Protein AF-A0A4R5G3V1-F1 (afdb_monomer_lite)

Radius of gyration: 14.34 Å; chains: 1; bounding box: 26×21×41 Å

InterPro domains:
  IPR000425 Major intrinsic protein [PF00230] (2-60)
  IPR000425 Major intrinsic protein [PR00783] (5-27)
  IPR000425 Major intrinsic protein [PR00783] (44-64)
  IPR023271 Aquaporin-like [G3DSA:1.20.1080.10] (1-69)
  IPR023271 Aquaporin-like [SSF81338] (2-66)
  IPR034294 Aquaporin transporter [PTHR19139] (2-67)

Secondary structure (DSSP, 8-state):
-HHHHHHHHHHHHHHHHHHS----HHHHHHHHHHH-HHHHHHTTHHHHHHHHHHHHHHHHHHHTS-TT-

Organism: NCBI:txid2740579

Structure (mmCIF, N/CA/C/O backbone):
data_AF-A0A4R5G3V1-F1
#
_entry.id   AF-A0A4R5G3V1-F1
#
loop_
_atom_site.group_PDB
_atom_site.id
_atom_site.type_symbol
_atom_site.label_atom_id
_atom_site.label_alt_id
_atom_site.label_comp_id
_atom_site.label_asym_id
_atom_site.label_entity_id
_atom_site.label_seq_id
_atom_site.pdbx_PDB_ins_code
_atom_site.Cartn_x
_atom_site.Cartn_y
_atom_site.Cartn_z
_atom_site.occupancy
_atom_site.B_iso_or_equiv
_atom_site.auth_seq_id
_atom_site.auth_comp_id
_atom_site.auth_asym_id
_atom_site.auth_atom_id
_atom_site.pdbx_PDB_model_num
ATOM 1 N N . GLY A 1 1 ? 3.660 11.317 12.550 1.00 80.69 1 GLY A N 1
ATOM 2 C CA . GLY A 1 1 ? 4.825 10.992 11.702 1.00 80.69 1 GLY A CA 1
ATOM 3 C C . GLY A 1 1 ? 5.309 9.574 11.929 1.00 80.69 1 GLY A C 1
ATOM 4 O O . GLY A 1 1 ? 5.118 8.741 11.058 1.00 80.69 1 GLY A O 1
ATOM 5 N N . LEU A 1 2 ? 5.879 9.295 13.107 1.00 95.62 2 LEU A N 1
ATOM 6 C CA . LEU A 1 2 ? 6.498 8.002 13.430 1.00 95.62 2 LEU A CA 1
ATOM 7 C C . LEU A 1 2 ? 5.563 6.796 13.246 1.00 95.62 2 LEU A C 1
ATOM 9 O O . LEU A 1 2 ? 5.934 5.862 12.550 1.00 95.62 2 LEU A O 1
ATOM 13 N N . VAL A 1 3 ? 4.349 6.841 13.807 1.00 96.50 3 VAL A N 1
ATOM 14 C CA . VAL A 1 3 ? 3.383 5.729 13.704 1.00 96.50 3 VAL A CA 1
ATOM 15 C C . VAL A 1 3 ? 3.051 5.424 12.243 1.00 96.50 3 VAL A C 1
ATOM 17 O O . VAL A 1 3 ? 3.255 4.306 11.798 1.00 96.50 3 VAL A O 1
ATOM 20 N N . ILE A 1 4 ? 2.652 6.439 11.470 1.00 94.62 4 ILE A N 1
ATOM 21 C CA . ILE A 1 4 ? 2.335 6.296 10.038 1.00 94.62 4 ILE A CA 1
ATOM 22 C C . ILE A 1 4 ? 3.530 5.725 9.258 1.00 94.62 4 ILE A C 1
ATOM 24 O O . ILE A 1 4 ? 3.363 4.814 8.450 1.00 94.62 4 ILE A O 1
ATOM 28 N N . GLY A 1 5 ? 4.740 6.232 9.514 1.00 96.06 5 GLY A N 1
ATOM 29 C CA . GLY A 1 5 ? 5.958 5.758 8.858 1.00 96.06 5 GLY A CA 1
ATOM 30 C C . GLY A 1 5 ? 6.280 4.299 9.186 1.00 96.06 5 GLY A C 1
ATOM 31 O O . GLY A 1 5 ? 6.565 3.521 8.282 1.00 96.06 5 GLY A O 1
ATOM 32 N N . LEU A 1 6 ? 6.179 3.900 10.456 1.00 97.50 6 LEU A N 1
ATOM 33 C CA . LEU A 1 6 ? 6.411 2.515 10.875 1.00 97.50 6 LEU A CA 1
ATOM 34 C C . LEU A 1 6 ? 5.327 1.564 10.358 1.00 97.50 6 LEU A C 1
ATOM 36 O O . LEU A 1 6 ? 5.658 0.457 9.940 1.00 97.50 6 LEU A O 1
ATOM 40 N N . THR A 1 7 ? 4.062 1.993 10.312 1.00 95.75 7 THR A N 1
ATOM 41 C CA . THR A 1 7 ? 2.988 1.228 9.666 1.00 95.75 7 THR A CA 1
ATOM 42 C C . THR A 1 7 ? 3.300 1.008 8.189 1.00 95.75 7 THR A C 1
ATOM 44 O O . THR A 1 7 ? 3.182 -0.117 7.708 1.00 95.75 7 THR A O 1
ATOM 47 N N . LEU A 1 8 ? 3.765 2.044 7.480 1.00 94.94 8 LEU A N 1
ATOM 48 C CA . LEU A 1 8 ? 4.173 1.923 6.082 1.00 94.94 8 LEU A CA 1
ATOM 49 C C . LEU A 1 8 ? 5.350 0.947 5.925 1.00 94.94 8 LEU A C 1
ATOM 51 O O . LEU A 1 8 ? 5.305 0.082 5.055 1.00 94.94 8 LEU A O 1
ATOM 55 N N . THR A 1 9 ? 6.372 1.024 6.778 1.00 96.12 9 THR A N 1
ATOM 56 C CA . THR A 1 9 ? 7.493 0.067 6.777 1.00 96.12 9 THR A CA 1
ATOM 57 C C . THR A 1 9 ? 7.016 -1.368 7.001 1.00 96.12 9 THR A C 1
ATOM 59 O O . THR A 1 9 ? 7.423 -2.276 6.277 1.00 96.12 9 THR A O 1
ATOM 62 N N . LEU A 1 10 ? 6.115 -1.583 7.962 1.00 96.12 10 LEU A N 1
ATOM 63 C CA . LEU A 1 10 ? 5.592 -2.909 8.278 1.00 96.12 10 LEU A CA 1
ATOM 64 C C . LEU A 1 10 ? 4.855 -3.526 7.084 1.00 96.12 10 LEU A C 1
ATOM 66 O O . LEU A 1 10 ? 5.125 -4.672 6.722 1.00 96.12 10 LEU A O 1
ATOM 70 N N . ILE A 1 11 ? 3.967 -2.769 6.431 1.00 95.12 11 ILE A N 1
ATOM 71 C CA . ILE A 1 11 ? 3.233 -3.289 5.270 1.00 95.12 11 ILE A CA 1
ATOM 72 C C . ILE A 1 11 ? 4.159 -3.557 4.075 1.00 95.12 11 ILE A C 1
ATOM 74 O O . ILE A 1 11 ? 3.860 -4.445 3.284 1.00 95.12 11 ILE A O 1
ATOM 78 N N . HIS A 1 12 ? 5.312 -2.883 3.966 1.00 95.50 12 HIS A N 1
ATOM 79 C CA . HIS A 1 12 ? 6.317 -3.202 2.945 1.00 95.50 12 HIS A CA 1
ATOM 80 C C . HIS A 1 12 ? 6.968 -4.570 3.164 1.00 95.50 12 HIS A C 1
ATOM 82 O O . HIS A 1 12 ? 7.136 -5.305 2.190 1.00 95.50 12 HIS A O 1
ATOM 88 N N . PHE A 1 13 ? 7.284 -4.953 4.406 1.00 96.25 13 PHE A N 1
ATOM 89 C CA . PHE A 1 13 ? 7.860 -6.277 4.679 1.00 96.25 13 PHE A CA 1
ATOM 90 C C . PHE A 1 13 ? 6.954 -7.422 4.219 1.00 96.25 13 PHE A C 1
ATOM 92 O O . PHE A 1 13 ? 7.448 -8.454 3.775 1.00 96.25 13 PHE A O 1
ATOM 99 N N . VAL A 1 14 ? 5.637 -7.221 4.275 1.00 94.69 14 VAL A N 1
ATOM 100 C CA . VAL A 1 14 ? 4.652 -8.219 3.841 1.00 94.69 14 VAL A CA 1
ATOM 101 C C . VAL A 1 14 ? 4.297 -8.068 2.356 1.00 94.69 14 VAL A C 1
ATOM 103 O O . VAL A 1 14 ? 4.164 -9.060 1.646 1.00 94.69 14 VAL A O 1
ATOM 106 N N . GLY A 1 15 ? 4.131 -6.838 1.867 1.00 92.88 15 GLY A N 1
ATOM 107 C CA . GLY A 1 15 ? 3.563 -6.552 0.546 1.00 92.88 15 GLY A CA 1
ATOM 108 C C . GLY A 1 15 ? 4.564 -6.519 -0.611 1.00 92.88 15 GLY A C 1
ATOM 109 O O . GLY A 1 15 ? 4.150 -6.649 -1.767 1.00 92.88 15 GLY A O 1
ATOM 110 N N . ILE A 1 16 ? 5.869 -6.358 -0.348 1.00 95.94 16 ILE A N 1
ATOM 111 C CA . ILE A 1 16 ? 6.893 -6.351 -1.410 1.00 95.94 16 ILE A CA 1
ATOM 112 C C . ILE A 1 16 ? 6.928 -7.689 -2.170 1.00 95.94 16 ILE A C 1
ATOM 114 O O . ILE A 1 16 ? 6.839 -7.640 -3.396 1.00 95.94 16 ILE A O 1
ATOM 118 N N . PRO A 1 17 ? 6.989 -8.868 -1.515 1.00 95.69 17 PRO A N 1
ATOM 119 C CA . PRO A 1 17 ? 7.035 -10.150 -2.226 1.00 95.69 17 PRO A CA 1
ATOM 120 C C . PRO A 1 17 ? 5.776 -10.463 -3.042 1.00 95.69 17 PRO A C 1
ATOM 122 O O . PRO A 1 17 ? 5.842 -11.252 -3.977 1.00 95.69 17 PRO A O 1
ATOM 125 N N . VAL A 1 18 ? 4.632 -9.867 -2.685 1.00 93.94 18 VAL A N 1
ATOM 126 C CA . VAL A 1 18 ? 3.342 -10.155 -3.326 1.00 93.94 18 VAL A CA 1
ATOM 127 C C . VAL A 1 18 ? 3.105 -9.251 -4.535 1.00 93.94 18 VAL A C 1
ATOM 129 O O . VAL A 1 18 ? 2.768 -9.740 -5.607 1.00 93.94 18 VAL A O 1
ATOM 132 N N . THR A 1 19 ? 3.273 -7.930 -4.384 1.00 92.81 19 THR A N 1
ATOM 133 C CA . THR A 1 19 ? 2.943 -6.962 -5.451 1.00 92.81 19 THR A CA 1
ATOM 134 C C . THR A 1 19 ? 3.985 -5.853 -5.639 1.00 92.81 19 THR A C 1
ATOM 136 O O . THR A 1 19 ? 3.676 -4.819 -6.234 1.00 92.81 19 THR A O 1
ATOM 139 N N . GLY A 1 20 ? 5.172 -5.958 -5.033 1.00 89.88 20 GLY A N 1
ATOM 140 C CA . GLY A 1 20 ? 6.129 -4.844 -4.968 1.00 89.88 20 GLY A CA 1
ATOM 141 C C . GLY A 1 20 ? 5.644 -3.659 -4.116 1.00 89.88 20 GLY A C 1
ATOM 142 O O . GLY A 1 20 ? 6.164 -2.549 -4.260 1.00 89.88 20 GLY A O 1
ATOM 143 N N . MET A 1 21 ? 4.638 -3.905 -3.261 1.00 92.25 21 MET A N 1
ATOM 144 C CA . MET A 1 21 ? 3.987 -2.983 -2.324 1.00 92.25 21 MET A CA 1
ATOM 145 C C . MET A 1 21 ? 3.510 -1.646 -2.923 1.00 92.25 21 MET A C 1
ATOM 147 O O . MET A 1 21 ? 4.285 -0.704 -3.037 1.00 92.25 21 MET A O 1
ATOM 151 N N . SER A 1 22 ? 2.216 -1.518 -3.242 1.00 87.12 22 SER A N 1
ATOM 152 C CA . SER A 1 22 ? 1.624 -0.251 -3.713 1.00 87.12 22 SER A CA 1
ATOM 153 C C . SER A 1 22 ? 1.065 0.612 -2.574 1.00 87.12 22 SER A C 1
ATOM 155 O O . SER A 1 22 ? 1.679 1.613 -2.216 1.00 87.12 22 SER A O 1
ATOM 157 N N . ALA A 1 23 ? -0.121 0.242 -2.058 1.00 90.62 23 ALA A N 1
ATOM 158 C CA . ALA A 1 23 ? -0.987 0.990 -1.127 1.00 90.62 23 ALA A CA 1
ATOM 159 C C . ALA A 1 23 ? -1.164 2.499 -1.399 1.00 90.62 23 ALA A C 1
ATOM 161 O O . ALA A 1 23 ? -1.673 3.224 -0.548 1.00 90.62 23 ALA A O 1
ATOM 162 N N . ASN A 1 24 ? -0.763 2.988 -2.571 1.00 95.44 24 ASN A N 1
ATOM 163 C CA . ASN A 1 24 ? -0.806 4.396 -2.924 1.00 95.44 24 ASN A CA 1
ATOM 164 C C . ASN A 1 24 ? -0.948 4.521 -4.453 1.00 95.44 24 ASN A C 1
ATOM 166 O O . ASN A 1 24 ? 0.012 4.241 -5.181 1.00 95.44 24 ASN A O 1
ATOM 170 N N . PRO A 1 25 ? -2.116 4.980 -4.942 1.00 95.69 25 PRO A N 1
ATOM 171 C CA . PRO A 1 25 ? -2.382 5.136 -6.369 1.00 95.69 25 PRO A CA 1
ATOM 172 C C . PRO A 1 25 ? -1.333 5.983 -7.102 1.00 95.69 25 PRO A C 1
ATOM 174 O O . PRO A 1 25 ? -0.861 5.595 -8.168 1.00 95.69 25 PRO A O 1
ATOM 177 N N . ALA A 1 26 ? -0.899 7.103 -6.512 1.00 95.81 26 ALA A N 1
ATOM 178 C CA . ALA A 1 26 ? 0.101 7.983 -7.117 1.00 95.81 26 ALA A CA 1
ATOM 179 C C . ALA A 1 26 ? 1.482 7.312 -7.201 1.00 95.81 26 ALA A C 1
ATOM 181 O O . ALA A 1 26 ? 2.165 7.424 -8.220 1.00 95.81 26 ALA A O 1
ATOM 182 N N . ARG A 1 27 ? 1.865 6.552 -6.163 1.00 95.81 27 ARG A N 1
ATOM 183 C CA . ARG A 1 27 ? 3.121 5.780 -6.141 1.00 95.81 27 ARG A CA 1
ATOM 184 C C . ARG A 1 27 ? 3.152 4.711 -7.228 1.00 95.81 27 ARG A C 1
ATOM 186 O O . ARG A 1 27 ? 4.222 4.437 -7.759 1.00 95.81 27 ARG A O 1
ATOM 193 N N . SER A 1 28 ? 2.012 4.104 -7.549 1.00 96.19 28 SER A N 1
ATOM 194 C CA . SER A 1 28 ? 1.917 3.095 -8.611 1.00 96.19 28 SER A CA 1
ATOM 195 C C . SER A 1 28 ? 1.796 3.691 -10.011 1.00 96.19 28 SER A C 1
ATOM 197 O O . SER A 1 28 ? 2.340 3.121 -10.953 1.00 96.19 28 SER A O 1
ATOM 199 N N . LEU A 1 29 ? 1.130 4.836 -10.161 1.00 96.56 29 LEU A N 1
ATOM 200 C CA . LEU A 1 29 ? 0.908 5.454 -11.466 1.00 96.56 29 LEU A CA 1
ATOM 201 C C . LEU A 1 29 ? 2.191 6.017 -12.083 1.00 96.56 29 LEU A C 1
ATOM 203 O O . LEU A 1 29 ? 2.446 5.792 -13.263 1.00 96.56 29 LEU A O 1
ATOM 207 N N . ALA A 1 30 ? 3.014 6.710 -11.293 1.00 96.00 30 ALA A N 1
ATOM 208 C CA . ALA A 1 30 ? 4.245 7.326 -11.787 1.00 96.00 30 ALA A CA 1
ATOM 209 C C . ALA A 1 30 ? 5.193 6.334 -12.505 1.00 96.00 30 ALA A C 1
ATOM 211 O O . ALA A 1 30 ? 5.527 6.581 -13.663 1.00 96.00 30 ALA A O 1
ATOM 212 N N . PRO A 1 31 ? 5.598 5.194 -11.907 1.00 95.44 31 PRO A N 1
ATOM 213 C CA . PRO A 1 31 ? 6.438 4.219 -12.599 1.00 95.44 31 PRO A CA 1
ATOM 214 C C . PRO A 1 31 ? 5.699 3.507 -13.738 1.00 95.44 31 PRO A C 1
ATOM 216 O O . PRO A 1 31 ? 6.321 3.217 -14.754 1.00 95.44 31 PRO A O 1
ATOM 219 N N . ALA A 1 32 ? 4.389 3.262 -13.622 1.00 96.50 32 ALA A N 1
ATOM 220 C CA . ALA A 1 32 ? 3.616 2.609 -14.681 1.00 96.50 32 ALA A CA 1
ATOM 221 C C . ALA A 1 32 ? 3.580 3.435 -15.978 1.00 96.50 32 ALA A C 1
ATOM 223 O O . ALA A 1 32 ? 3.670 2.867 -17.064 1.00 96.50 32 ALA A O 1
ATOM 224 N N . LEU A 1 33 ? 3.507 4.767 -15.873 1.00 97.62 33 LEU A N 1
ATOM 225 C CA . LEU A 1 33 ? 3.575 5.670 -17.027 1.00 97.62 33 LEU A CA 1
ATOM 226 C C . LEU A 1 33 ? 4.955 5.675 -17.696 1.00 97.62 33 LEU A C 1
ATOM 228 O O . LEU A 1 33 ? 5.036 5.823 -18.912 1.00 97.62 33 LEU A O 1
ATOM 232 N N . LEU A 1 34 ? 6.028 5.517 -16.915 1.00 97.12 34 LEU A N 1
ATOM 233 C CA . LEU A 1 34 ? 7.402 5.514 -17.427 1.00 97.12 34 LEU A CA 1
ATOM 234 C C . LEU A 1 34 ? 7.806 4.157 -18.019 1.00 97.12 34 LEU A C 1
ATOM 236 O O . LEU A 1 34 ? 8.503 4.114 -19.028 1.00 97.12 34 LEU A O 1
ATOM 240 N N . VAL A 1 35 ? 7.379 3.056 -17.396 1.00 96.75 35 VAL A N 1
ATOM 241 C CA . VAL A 1 35 ? 7.673 1.685 -17.846 1.00 96.75 35 VAL A CA 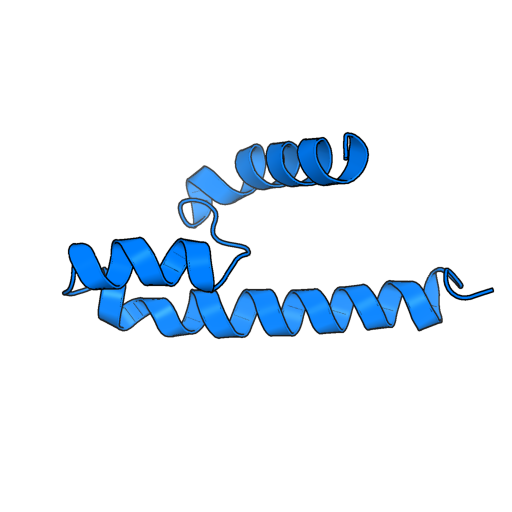1
ATOM 242 C C . VAL A 1 35 ? 6.762 1.273 -19.006 1.00 96.75 35 VAL A C 1
ATOM 244 O O . VAL A 1 35 ? 7.208 0.592 -19.927 1.00 96.75 35 VAL A O 1
ATOM 247 N N . GLY A 1 36 ? 5.494 1.691 -18.987 1.00 95.56 36 GLY A N 1
ATOM 248 C CA . GLY A 1 36 ? 4.503 1.314 -19.991 1.00 95.56 36 GLY A CA 1
ATOM 249 C C . GLY A 1 36 ? 4.137 -0.175 -19.960 1.00 95.56 36 GLY A C 1
ATOM 250 O O . GLY A 1 36 ? 4.302 -0.864 -18.951 1.00 95.56 36 GLY A O 1
ATOM 251 N N . GLY A 1 37 ? 3.595 -0.666 -21.079 1.00 96.62 37 GLY A N 1
ATOM 252 C CA . GLY A 1 37 ? 3.302 -2.085 -21.299 1.00 96.62 37 GLY A CA 1
ATOM 253 C C . GLY A 1 37 ? 2.417 -2.709 -20.217 1.00 96.62 37 GLY A C 1
ATOM 254 O O . GLY A 1 37 ? 1.350 -2.188 -19.881 1.00 96.62 37 GLY A O 1
ATOM 255 N N . GLU A 1 38 ? 2.873 -3.835 -19.669 1.00 95.19 38 GLU A N 1
ATOM 256 C CA . GLU A 1 38 ? 2.139 -4.597 -18.657 1.00 95.19 38 GLU A CA 1
ATOM 257 C C . GLU A 1 38 ? 1.873 -3.775 -17.386 1.00 95.19 38 GLU A C 1
ATOM 259 O O . GLU A 1 38 ? 0.753 -3.790 -16.872 1.00 95.19 38 GLU A O 1
ATOM 264 N N . ALA A 1 39 ? 2.844 -2.970 -16.937 1.00 95.00 39 ALA A N 1
ATOM 265 C CA . ALA A 1 39 ? 2.697 -2.138 -15.743 1.00 95.00 39 AL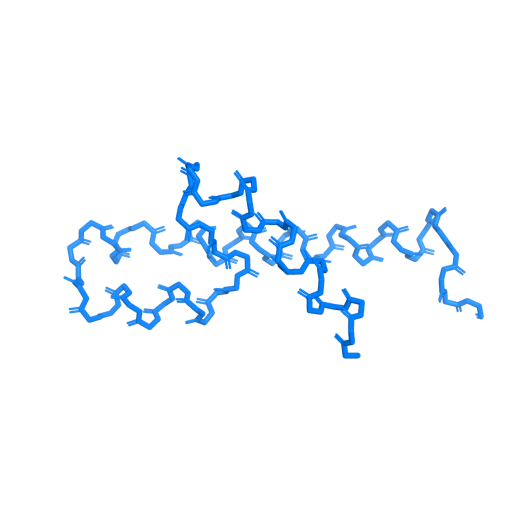A A CA 1
ATOM 266 C C . ALA A 1 39 ? 1.540 -1.136 -15.882 1.00 95.00 39 ALA A C 1
ATOM 268 O O . ALA A 1 39 ? 0.747 -0.961 -14.954 1.00 95.00 39 ALA A O 1
ATOM 269 N N . LEU A 1 40 ? 1.399 -0.519 -17.060 1.00 97.19 40 LEU A N 1
ATOM 270 C CA . LEU A 1 40 ? 0.294 0.396 -17.340 1.00 97.19 40 LEU A CA 1
ATOM 271 C C . LEU A 1 40 ? -1.044 -0.346 -17.470 1.00 97.19 40 LEU A C 1
ATOM 273 O O . LEU A 1 40 ? -2.065 0.157 -17.008 1.00 97.19 40 LEU A O 1
ATOM 277 N N . SER A 1 41 ? -1.043 -1.563 -18.024 1.00 97.38 41 SER A N 1
ATOM 278 C CA . SER A 1 41 ? -2.254 -2.391 -18.125 1.00 97.38 41 SER A CA 1
ATOM 279 C C . SER A 1 41 ? -2.786 -2.862 -16.765 1.00 97.38 41 SER A C 1
ATOM 281 O O . SER A 1 41 ? -3.987 -3.071 -16.613 1.00 97.38 41 SER A O 1
ATOM 283 N N . GLN A 1 42 ? -1.912 -2.992 -15.763 1.00 96.62 42 GLN A N 1
ATOM 284 C CA . GLN A 1 42 ? -2.259 -3.469 -14.424 1.00 96.62 42 GLN A CA 1
ATOM 285 C C . GLN A 1 42 ? -2.475 -2.334 -13.414 1.00 96.62 42 GLN A C 1
ATOM 287 O O . GLN A 1 42 ? -3.009 -2.576 -12.338 1.00 96.62 42 GLN A O 1
ATOM 292 N N . VAL A 1 43 ? -2.121 -1.082 -13.726 1.00 96.88 43 VAL A N 1
ATOM 293 C CA . VAL A 1 43 ? -2.151 0.027 -12.750 1.00 96.88 43 VAL A CA 1
ATOM 294 C C . VAL A 1 43 ? -3.526 0.256 -12.103 1.00 96.88 43 VAL A C 1
ATOM 296 O O . VAL A 1 43 ? -3.608 0.724 -10.969 1.00 96.88 43 VAL A O 1
ATOM 299 N N . TRP A 1 44 ? -4.612 -0.118 -12.784 1.00 96.25 44 TRP A N 1
ATOM 300 C CA . TRP A 1 44 ? -5.980 0.060 -12.298 1.00 96.25 44 TRP A CA 1
ATOM 301 C C . TRP A 1 44 ? -6.245 -0.650 -10.959 1.00 96.25 44 TRP A C 1
ATOM 303 O O . TRP A 1 44 ? -6.915 -0.075 -10.097 1.00 96.25 44 TRP A O 1
ATOM 3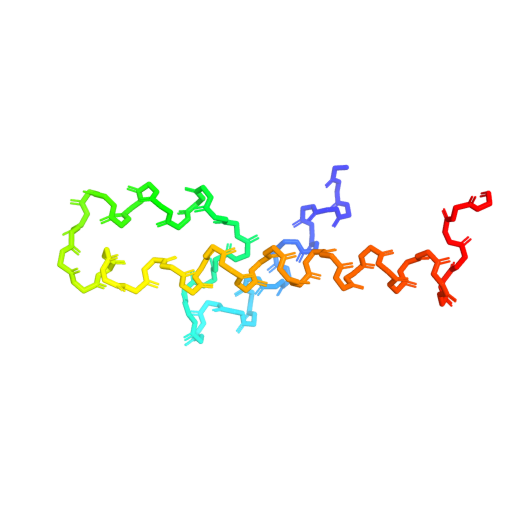13 N N . ILE A 1 45 ? -5.684 -1.850 -10.730 1.00 96.38 45 ILE A N 1
ATOM 314 C CA . ILE A 1 45 ? -5.896 -2.568 -9.461 1.00 96.38 45 ILE A CA 1
ATOM 315 C C . ILE A 1 45 ? -5.190 -1.854 -8.307 1.00 96.38 45 ILE A C 1
ATOM 317 O O . ILE A 1 45 ? -5.713 -1.788 -7.196 1.00 96.38 45 ILE A O 1
ATOM 321 N N . PHE A 1 46 ? -4.050 -1.223 -8.591 1.00 96.69 46 PHE A N 1
ATOM 322 C CA . PHE A 1 46 ? -3.302 -0.404 -7.640 1.00 96.69 46 PHE A CA 1
ATOM 323 C C . PHE A 1 46 ? -3.927 0.973 -7.385 1.00 96.69 46 PHE A C 1
ATOM 325 O O . PHE A 1 46 ? -3.457 1.704 -6.518 1.00 96.69 46 PHE A O 1
ATOM 332 N N . ILE A 1 47 ? -4.995 1.324 -8.103 1.00 96.56 47 ILE A N 1
ATOM 333 C CA . ILE A 1 47 ? -5.827 2.494 -7.815 1.00 96.56 47 ILE A CA 1
ATOM 334 C C . ILE A 1 47 ? -7.045 2.064 -6.995 1.00 96.56 47 ILE A C 1
ATOM 336 O O . ILE A 1 47 ? -7.274 2.593 -5.908 1.00 96.56 47 ILE A O 1
ATOM 340 N N . LEU A 1 48 ? -7.801 1.075 -7.481 1.00 97.81 48 LEU A N 1
ATOM 341 C CA . LEU A 1 48 ? -9.044 0.657 -6.833 1.00 97.81 48 LEU A CA 1
ATOM 342 C C . LEU A 1 48 ? -8.804 0.006 -5.469 1.00 97.81 48 LEU A C 1
ATOM 344 O O . LEU A 1 48 ? -9.476 0.369 -4.505 1.00 97.81 48 LEU A O 1
ATOM 348 N N . ALA A 1 49 ? -7.842 -0.916 -5.355 1.00 96.38 49 ALA A N 1
ATOM 349 C CA . ALA A 1 49 ? -7.639 -1.654 -4.110 1.00 96.38 49 ALA A CA 1
ATOM 350 C C . ALA A 1 49 ? -7.225 -0.745 -2.933 1.00 96.38 49 ALA A C 1
ATOM 352 O O . ALA A 1 49 ? -7.834 -0.874 -1.870 1.00 96.38 49 ALA A O 1
ATOM 353 N N . PRO A 1 50 ? -6.285 0.218 -3.077 1.00 96.38 50 PRO A N 1
ATOM 354 C CA . PRO A 1 50 ? -5.969 1.139 -1.983 1.00 96.38 50 PRO A CA 1
ATOM 355 C C . PRO A 1 50 ? -7.125 2.060 -1.590 1.00 96.38 50 PRO A C 1
ATOM 357 O O . PRO A 1 50 ? -7.300 2.324 -0.405 1.00 96.38 50 PRO A O 1
ATOM 360 N N . ILE A 1 51 ? -7.931 2.527 -2.552 1.00 97.69 51 ILE A N 1
ATOM 361 C CA . ILE A 1 51 ? -9.094 3.378 -2.257 1.00 97.69 51 ILE A CA 1
ATOM 362 C C . ILE A 1 51 ? -10.131 2.589 -1.459 1.00 97.69 51 ILE A C 1
ATOM 364 O O . ILE A 1 51 ? -10.566 3.042 -0.403 1.00 97.69 51 ILE A O 1
ATOM 368 N N . VAL A 1 52 ? -10.489 1.390 -1.928 1.00 98.19 52 VAL A N 1
ATOM 369 C CA . VAL A 1 52 ? -11.440 0.519 -1.226 1.00 98.19 52 VAL A CA 1
ATOM 370 C C . VAL A 1 52 ? -10.914 0.165 0.164 1.00 98.19 52 VAL A C 1
ATOM 372 O O . VAL A 1 52 ? -11.645 0.296 1.141 1.00 98.19 52 VAL A O 1
ATOM 375 N N . GLY A 1 53 ? -9.637 -0.209 0.279 1.00 96.81 53 GLY A N 1
ATOM 376 C CA . GLY A 1 53 ? -9.004 -0.497 1.566 1.00 96.81 53 GLY A CA 1
ATOM 377 C C . GLY A 1 53 ? -9.016 0.701 2.519 1.00 96.81 53 GLY A C 1
ATOM 378 O O . GLY A 1 53 ? -9.335 0.537 3.692 1.00 96.81 53 GLY A O 1
ATOM 379 N N . GLY A 1 54 ? -8.736 1.908 2.020 1.00 96.56 54 GLY A N 1
ATOM 380 C CA . GLY A 1 54 ? -8.787 3.141 2.807 1.00 96.56 54 GLY A CA 1
ATOM 381 C C . GLY A 1 54 ? -10.195 3.474 3.301 1.00 96.56 54 GLY A C 1
ATOM 382 O O . GLY A 1 54 ? -10.367 3.805 4.472 1.00 96.56 54 GLY A O 1
ATOM 383 N N . VAL A 1 55 ? -11.211 3.321 2.445 1.00 97.88 55 VAL A N 1
ATOM 384 C CA . VAL A 1 55 ? -12.620 3.496 2.836 1.00 97.88 55 VAL A CA 1
ATOM 385 C C . VAL A 1 55 ? -13.018 2.474 3.900 1.00 97.88 55 VAL A C 1
ATOM 387 O O . VAL A 1 55 ? -13.595 2.852 4.915 1.00 97.88 55 VAL A O 1
ATOM 390 N N . LEU A 1 56 ? -12.676 1.196 3.716 1.00 97.81 56 LEU A N 1
ATOM 391 C CA . LEU A 1 56 ? -12.957 0.156 4.708 1.00 97.81 56 LEU A CA 1
ATOM 392 C C . LEU A 1 56 ? -12.251 0.435 6.040 1.00 97.81 56 LEU A C 1
ATOM 394 O O . LEU A 1 56 ? -12.871 0.303 7.091 1.00 97.81 56 LEU A O 1
ATOM 398 N N . ALA A 1 57 ? -10.990 0.873 6.010 1.00 95.81 57 ALA A N 1
ATOM 399 C CA . ALA A 1 57 ? -10.250 1.235 7.214 1.00 95.81 57 ALA A CA 1
ATOM 400 C C . ALA A 1 57 ? -10.905 2.412 7.954 1.00 95.81 57 ALA A C 1
ATOM 402 O O . ALA A 1 57 ? -11.050 2.355 9.173 1.00 95.81 57 ALA A O 1
ATOM 403 N N . ALA A 1 58 ? -11.355 3.439 7.226 1.00 95.69 58 ALA A N 1
ATOM 404 C CA . ALA A 1 58 ? -12.081 4.568 7.804 1.00 95.69 58 ALA A CA 1
ATOM 405 C C . ALA A 1 58 ? -13.417 4.134 8.428 1.00 95.69 58 ALA A C 1
ATOM 407 O O . ALA A 1 58 ? -13.744 4.554 9.535 1.00 95.69 58 ALA A O 1
ATOM 408 N N . LEU A 1 59 ? -14.166 3.250 7.761 1.00 96.69 59 LEU A N 1
ATOM 409 C CA . LEU A 1 59 ? -15.412 2.703 8.302 1.00 96.69 59 LEU A CA 1
ATOM 410 C C . LEU A 1 59 ? -15.170 1.893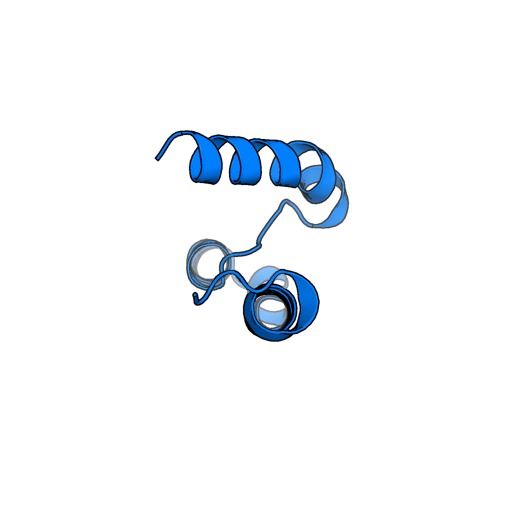 9.580 1.00 96.69 59 LEU A C 1
ATOM 412 O O . LEU A 1 59 ? -15.913 2.059 10.544 1.00 96.69 59 LEU A O 1
ATOM 416 N N . VAL A 1 60 ? -14.130 1.056 9.619 1.00 96.81 60 VAL A N 1
ATOM 417 C CA . VAL A 1 60 ? -13.757 0.294 10.823 1.00 96.81 60 VAL A CA 1
ATOM 418 C C . VAL A 1 60 ? -13.353 1.232 11.959 1.00 96.81 60 VAL A C 1
ATOM 420 O O . VAL A 1 60 ? -13.829 1.059 13.078 1.00 96.81 60 VAL A O 1
ATOM 423 N N . ALA A 1 61 ? -12.533 2.247 11.676 1.00 95.38 61 ALA A N 1
ATOM 424 C CA . ALA A 1 61 ? -12.130 3.236 12.674 1.00 95.38 61 ALA A CA 1
ATOM 425 C C . ALA A 1 61 ? -13.342 3.953 13.287 1.00 95.38 61 ALA A C 1
ATOM 427 O O . ALA A 1 61 ? -13.446 4.081 14.504 1.00 95.38 61 ALA A O 1
ATOM 428 N N . LYS A 1 62 ? -14.295 4.346 12.438 1.00 93.12 62 LYS A N 1
ATOM 429 C CA . LYS A 1 62 ? -15.505 5.049 12.858 1.00 93.12 62 LYS A CA 1
ATOM 430 C C . LYS A 1 62 ? -16.494 4.179 13.633 1.00 93.12 62 LYS A C 1
ATOM 432 O O . LYS A 1 62 ? -17.101 4.658 14.576 1.00 93.12 62 LYS A O 1
ATOM 437 N N . THR A 1 63 ? -16.736 2.951 13.175 1.00 94.81 63 THR A N 1
ATOM 438 C CA . THR A 1 63 ? -17.882 2.140 13.641 1.00 94.81 63 THR A CA 1
ATOM 439 C C . THR A 1 63 ? -17.521 1.062 14.651 1.00 94.81 63 THR A C 1
ATOM 441 O O . THR A 1 63 ? -18.408 0.536 15.314 1.00 94.81 63 THR A O 1
ATOM 444 N N . LEU A 1 64 ? -16.244 0.684 14.717 1.00 95.50 64 LEU A N 1
ATOM 445 C CA . LEU A 1 64 ? -15.775 -0.437 15.528 1.00 95.50 64 LEU A CA 1
ATOM 446 C C . LEU A 1 64 ? -14.738 -0.020 16.567 1.00 95.50 64 LEU A C 1
ATOM 448 O O . LEU A 1 64 ? -14.587 -0.698 17.578 1.00 95.50 64 LEU A O 1
ATOM 452 N N . LEU A 1 65 ? -13.992 1.050 16.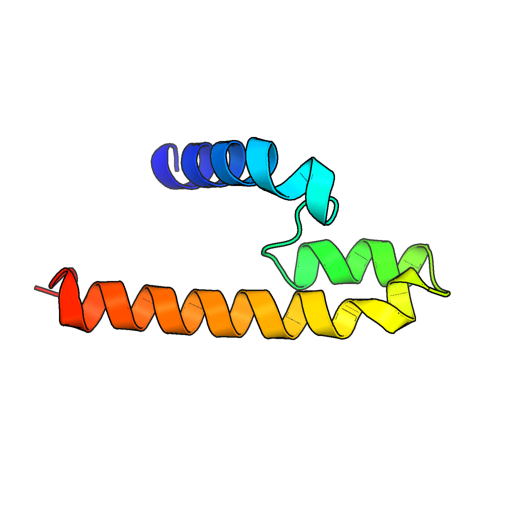287 1.00 94.31 65 LEU A N 1
ATOM 453 C CA . LEU A 1 65 ? -12.919 1.544 17.146 1.00 94.31 65 LEU A CA 1
ATOM 454 C C . LEU A 1 65 ? -13.251 2.894 17.793 1.00 94.31 65 LEU A C 1
ATOM 456 O O . LEU A 1 65 ? -12.377 3.438 18.463 1.00 94.31 65 LEU A O 1
ATOM 460 N N . ASP A 1 66 ? -14.452 3.438 17.551 1.00 88.19 66 ASP A N 1
ATOM 461 C CA . AS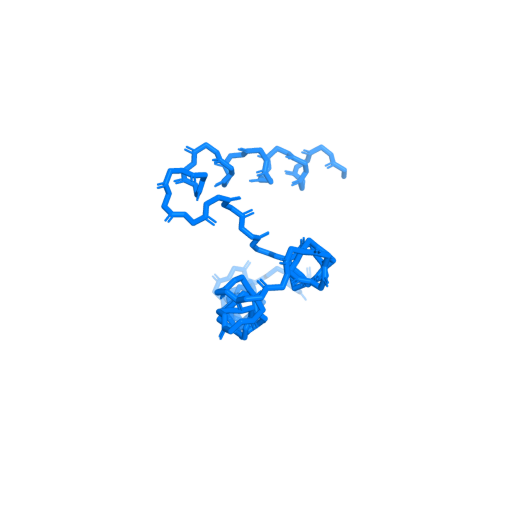P A 1 66 ? -14.965 4.709 18.091 1.00 88.19 66 ASP A CA 1
ATOM 462 C C . ASP A 1 66 ? -13.919 5.835 18.116 1.00 88.19 66 ASP A C 1
ATOM 464 O O . ASP A 1 66 ? -13.807 6.610 19.058 1.00 88.19 66 ASP A O 1
ATOM 468 N N . THR A 1 67 ? -13.098 5.924 17.065 1.00 82.00 67 THR A N 1
ATOM 469 C CA . THR A 1 67 ? -11.942 6.840 17.046 1.00 82.00 67 THR A CA 1
ATOM 470 C C . THR A 1 67 ? -12.348 8.302 16.795 1.00 82.00 67 THR A C 1
ATOM 472 O O . THR A 1 67 ? -11.482 9.167 16.701 1.00 82.00 67 THR A O 1
ATOM 475 N N . GLU A 1 68 ? -13.648 8.573 16.642 1.00 64.56 68 GLU A N 1
ATOM 476 C CA . GLU A 1 68 ? -14.228 9.894 16.358 1.00 64.56 68 GLU A CA 1
ATOM 477 C C . GLU A 1 68 ? -15.013 10.498 17.548 1.00 64.56 68 GLU A C 1
ATOM 479 O O . GLU A 1 68 ? -15.804 11.416 17.328 1.00 64.56 68 GLU A O 1
ATOM 484 N N . GLU A 1 69 ? -14.797 10.023 18.785 1.00 54.97 69 GLU A N 1
ATOM 485 C CA . GLU A 1 69 ? -15.143 10.784 20.009 1.00 54.97 69 GLU A CA 1
ATOM 486 C C . GLU A 1 69 ? -14.029 11.753 20.440 1.00 54.97 69 GLU A C 1
ATOM 488 O O . GLU A 1 69 ? -12.833 11.376 20.382 1.00 54.97 69 GLU A O 1
#

pLDDT: mean 94.08, std 6.75, range [54.97, 98.19]

Sequence (69 aa):
GLVIGLTLTLIHFVGIPVTGMSANPARSLAPALLVGGEALSQVWIFILAPIVGGVLAALVAKTLLDTEE

Foldseek 3Di:
DVVVVVVQVVVCVVCCVPPNDQLDLVSQVVVCVVVDDPSVVPSVCSVVVSVVVVVVVVCCCVPPVVVPD